Protein AF-A0A1L9BLC5-F1 (afdb_monomer_lite)

Structure (mmCIF, N/CA/C/O backbone):
data_AF-A0A1L9BLC5-F1
#
_entry.id   AF-A0A1L9BLC5-F1
#
loop_
_atom_site.group_PDB
_atom_site.id
_atom_site.type_symbol
_atom_site.label_atom_id
_atom_site.label_alt_id
_atom_site.label_comp_id
_atom_site.label_asym_id
_atom_site.label_entity_id
_atom_site.label_seq_id
_atom_site.pdbx_PDB_ins_code
_atom_site.Cartn_x
_atom_site.Cartn_y
_atom_site.Cartn_z
_atom_site.occupancy
_atom_site.B_iso_or_equiv
_atom_site.auth_seq_id
_atom_site.auth_comp_id
_atom_site.auth_asym_id
_atom_site.auth_atom_id
_atom_site.pdbx_PDB_model_num
ATOM 1 N N . MET A 1 1 ? 20.630 -11.264 -26.185 1.00 77.12 1 MET A N 1
ATOM 2 C CA . MET A 1 1 ? 19.285 -10.901 -25.668 1.00 77.12 1 MET A CA 1
ATOM 3 C C . MET A 1 1 ? 18.121 -11.730 -26.224 1.00 77.12 1 MET A C 1
ATOM 5 O O . MET A 1 1 ? 17.019 -11.537 -25.740 1.00 77.12 1 MET A O 1
ATOM 9 N N . LYS A 1 2 ? 18.310 -12.648 -27.195 1.00 88.56 2 LYS A N 1
ATOM 10 C CA . LYS A 1 2 ? 17.237 -13.560 -27.654 1.00 88.56 2 LYS A CA 1
ATOM 11 C C . LYS A 1 2 ? 16.928 -14.643 -26.612 1.00 88.56 2 LYS A C 1
ATOM 13 O O . LYS A 1 2 ? 15.837 -14.651 -26.079 1.00 88.56 2 LYS A O 1
ATOM 18 N N . VAL A 1 3 ? 17.944 -15.413 -26.218 1.00 95.38 3 VAL A N 1
ATOM 19 C CA . VAL A 1 3 ? 17.835 -16.471 -25.194 1.00 95.38 3 VAL A CA 1
ATOM 20 C C . VAL A 1 3 ? 17.192 -15.968 -23.895 1.00 95.38 3 VAL A C 1
ATOM 22 O O . VAL A 1 3 ? 16.301 -16.601 -23.358 1.00 95.38 3 VAL A O 1
ATOM 25 N N . VAL A 1 4 ? 17.583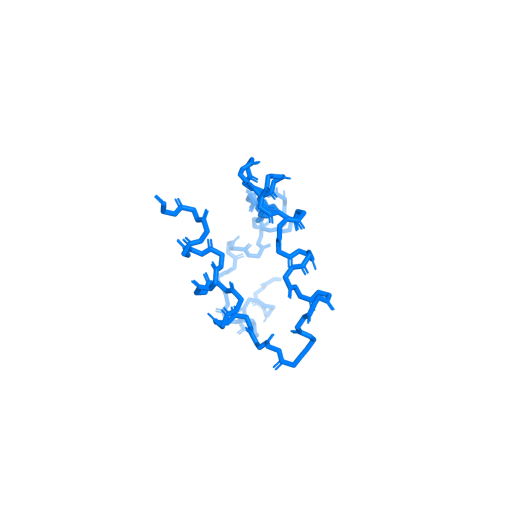 -14.780 -23.423 1.00 92.31 4 VAL A N 1
ATOM 26 C CA . VAL A 1 4 ? 17.002 -14.158 -22.218 1.00 92.31 4 VAL A CA 1
ATOM 27 C C . VAL A 1 4 ? 15.519 -13.809 -22.401 1.00 92.31 4 VAL A C 1
ATOM 29 O O . VAL A 1 4 ? 14.739 -13.963 -21.472 1.00 92.31 4 VAL A O 1
ATOM 32 N N . ALA A 1 5 ? 15.122 -13.343 -23.588 1.00 94.50 5 ALA A N 1
ATOM 33 C CA . ALA A 1 5 ? 13.728 -13.038 -23.907 1.00 94.50 5 ALA A CA 1
ATOM 34 C C . ALA A 1 5 ? 12.869 -14.306 -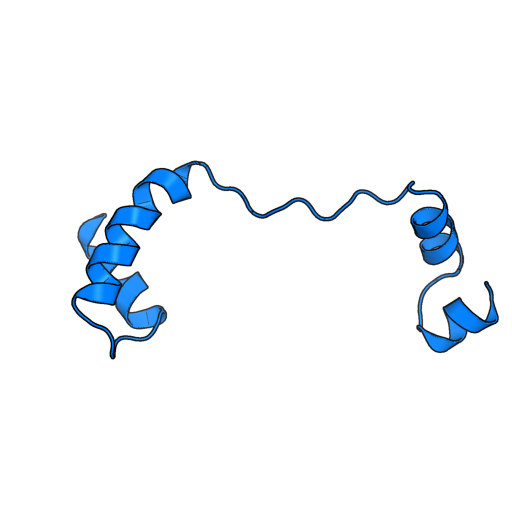23.920 1.00 94.50 5 ALA A C 1
ATOM 36 O O . ALA A 1 5 ? 11.786 -14.315 -23.340 1.00 94.50 5 ALA A O 1
ATOM 37 N N . ASP A 1 6 ? 13.407 -15.368 -24.518 1.00 94.69 6 ASP A N 1
ATOM 38 C CA . ASP A 1 6 ? 12.746 -16.663 -24.648 1.00 94.69 6 ASP A CA 1
ATOM 39 C C . ASP A 1 6 ? 12.579 -17.333 -23.270 1.00 94.69 6 ASP A C 1
ATOM 41 O O . ASP A 1 6 ? 11.487 -17.788 -22.942 1.00 94.69 6 ASP A O 1
ATOM 45 N N . ILE A 1 7 ? 13.613 -17.301 -22.415 1.00 96.56 7 ILE A N 1
ATOM 46 C CA . ILE A 1 7 ? 13.551 -17.817 -21.033 1.00 96.56 7 ILE A CA 1
ATOM 47 C C . ILE A 1 7 ? 12.534 -17.044 -20.182 1.00 96.56 7 ILE A C 1
ATOM 49 O O . ILE A 1 7 ? 11.820 -17.635 -19.377 1.00 96.56 7 ILE A O 1
ATOM 53 N N . LEU A 1 8 ? 12.473 -15.719 -20.333 1.00 93.69 8 LEU A N 1
ATOM 54 C CA . LEU A 1 8 ? 11.583 -14.866 -19.540 1.00 93.69 8 LEU A CA 1
ATOM 55 C C . LEU A 1 8 ? 10.156 -14.777 -20.108 1.00 93.69 8 LEU A C 1
ATOM 57 O O . LEU A 1 8 ? 9.307 -14.150 -19.477 1.00 93.69 8 LEU A O 1
ATOM 61 N N . GLY A 1 9 ? 9.887 -15.343 -21.291 1.00 94.75 9 GLY A N 1
ATOM 62 C CA . GLY A 1 9 ? 8.582 -15.246 -21.954 1.00 94.75 9 GLY A CA 1
ATOM 63 C C . GLY A 1 9 ? 8.186 -13.810 -22.320 1.00 94.75 9 GLY A C 1
ATOM 64 O O . GLY A 1 9 ? 7.005 -13.467 -22.309 1.00 94.75 9 GLY A O 1
ATOM 65 N N . VAL A 1 10 ? 9.160 -12.940 -22.607 1.00 92.38 10 VAL A N 1
ATOM 66 C CA . VAL A 1 10 ? 8.922 -11.523 -22.933 1.00 92.38 10 VAL A CA 1
ATOM 67 C C . VAL A 1 10 ? 9.433 -11.181 -24.324 1.00 92.38 10 VAL A C 1
ATOM 69 O O . VAL A 1 10 ? 10.395 -11.755 -24.820 1.00 92.38 10 VAL A O 1
ATOM 72 N N . ALA A 1 11 ? 8.835 -10.173 -24.954 1.00 93.44 11 ALA A N 1
ATOM 73 C CA . ALA A 1 11 ? 9.296 -9.708 -26.255 1.00 93.44 11 ALA A CA 1
ATOM 74 C C . ALA A 1 11 ? 10.725 -9.124 -26.176 1.00 93.44 11 ALA A C 1
ATOM 76 O O . ALA A 1 11 ? 11.039 -8.324 -25.291 1.00 93.44 11 ALA A O 1
ATOM 77 N N . ARG A 1 12 ? 11.589 -9.452 -27.148 1.00 92.38 12 ARG A N 1
ATOM 78 C CA . ARG A 1 12 ? 12.956 -8.892 -27.247 1.00 92.38 12 ARG A CA 1
ATOM 79 C C . ARG A 1 12 ? 13.007 -7.352 -27.206 1.00 92.38 12 ARG A C 1
ATOM 81 O O . ARG A 1 12 ? 13.897 -6.843 -26.522 1.00 92.38 12 ARG A O 1
ATOM 88 N N . PRO A 1 13 ? 12.099 -6.600 -27.869 1.00 90.44 13 PRO A N 1
ATOM 89 C CA . PRO A 1 13 ? 12.071 -5.139 -27.773 1.00 90.44 13 PRO A CA 1
ATOM 90 C C . PRO A 1 13 ? 11.879 -4.635 -26.337 1.00 90.44 13 PRO A C 1
ATOM 92 O O . PRO A 1 13 ? 12.589 -3.729 -25.924 1.00 90.44 13 PRO A O 1
ATOM 95 N N . ASN A 1 14 ? 11.041 -5.301 -25.531 1.00 89.94 14 ASN A N 1
ATOM 96 C CA . ASN A 1 14 ? 10.815 -4.943 -24.125 1.00 89.94 14 ASN A CA 1
ATOM 97 C C . ASN A 1 14 ? 12.113 -5.014 -23.298 1.00 89.94 14 ASN A C 1
ATOM 99 O O . ASN A 1 14 ? 12.404 -4.122 -22.505 1.00 89.94 14 ASN A O 1
ATOM 103 N N . LEU A 1 15 ? 12.942 -6.044 -23.509 1.00 91.56 15 LEU A N 1
ATOM 104 C CA . LEU A 1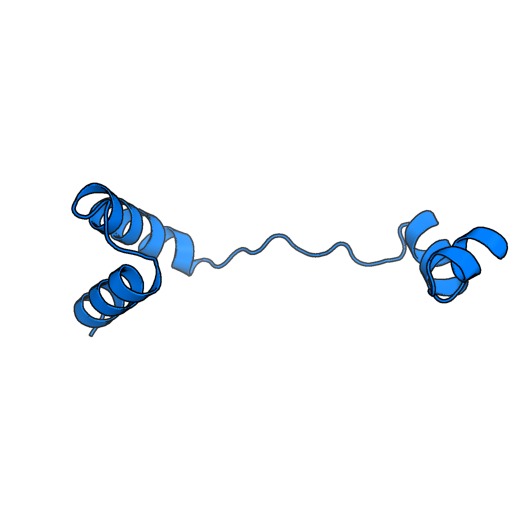 15 ? 14.248 -6.142 -22.844 1.00 91.56 15 LEU A CA 1
ATOM 105 C C . LEU A 1 15 ? 15.226 -5.064 -23.318 1.00 91.56 15 LEU A C 1
ATOM 107 O O . LEU A 1 15 ? 15.953 -4.499 -22.505 1.00 91.56 15 LEU A O 1
ATOM 111 N N . ILE A 1 16 ? 15.240 -4.767 -24.618 1.00 92.94 16 ILE A N 1
ATOM 112 C CA . ILE A 1 16 ? 16.113 -3.739 -25.197 1.00 92.94 16 ILE A CA 1
ATOM 113 C C . ILE A 1 16 ? 15.729 -2.349 -24.678 1.00 92.94 16 ILE A C 1
ATOM 115 O O . ILE A 1 16 ? 16.611 -1.579 -24.301 1.00 92.94 16 ILE A O 1
ATOM 119 N N . ASP A 1 17 ? 14.439 -2.037 -24.613 1.00 92.88 17 ASP A N 1
ATOM 120 C CA . ASP A 1 17 ? 13.947 -0.750 -24.123 1.00 92.88 17 ASP A CA 1
ATOM 121 C C . ASP A 1 17 ? 14.150 -0.590 -22.616 1.00 92.88 17 ASP A C 1
ATOM 123 O O . ASP A 1 17 ? 14.461 0.509 -22.152 1.00 92.88 17 ASP A O 1
ATOM 127 N N . ARG A 1 18 ? 14.044 -1.676 -21.843 1.00 88.81 18 ARG A N 1
ATOM 128 C CA . ARG A 1 18 ? 14.395 -1.678 -20.416 1.00 88.81 18 ARG A CA 1
ATOM 129 C C . ARG A 1 18 ? 15.889 -1.465 -20.194 1.00 88.81 18 ARG A C 1
ATOM 131 O O . ARG A 1 18 ? 16.253 -0.617 -19.386 1.00 88.81 18 ARG A O 1
ATOM 138 N N . LEU A 1 19 ? 16.741 -2.172 -20.939 1.00 89.38 19 LEU A N 1
ATOM 139 C CA . LEU A 1 19 ? 18.199 -2.031 -20.849 1.00 89.38 19 LEU A CA 1
ATOM 140 C C . LEU A 1 19 ? 18.664 -0.623 -21.242 1.00 89.38 19 LEU A C 1
ATOM 142 O O . LEU A 1 19 ? 19.571 -0.076 -20.626 1.00 89.38 19 LEU A O 1
ATOM 146 N N . LYS A 1 20 ? 18.022 -0.017 -22.246 1.00 92.62 20 LYS A N 1
ATOM 147 C CA . LYS A 1 20 ? 18.308 1.351 -22.703 1.00 92.62 20 LYS A CA 1
ATOM 148 C C . LYS A 1 20 ? 17.658 2.440 -21.837 1.00 92.62 20 LYS A C 1
ATOM 150 O O . LYS A 1 20 ? 17.717 3.606 -22.215 1.00 92.62 20 LYS A O 1
ATOM 155 N N . GLY A 1 21 ? 16.986 2.084 -20.737 1.00 88.31 21 GLY A N 1
ATOM 156 C CA . GLY A 1 21 ? 16.310 3.046 -19.857 1.00 88.31 21 GLY A CA 1
ATOM 157 C C . GLY A 1 21 ? 15.121 3.774 -20.500 1.00 88.31 21 GLY A C 1
ATOM 158 O O . GLY A 1 21 ? 14.659 4.783 -19.979 1.00 88.31 21 GLY A O 1
ATOM 159 N N . ARG A 1 22 ? 14.610 3.273 -21.630 1.00 89.94 22 ARG A N 1
ATOM 160 C CA . ARG A 1 22 ? 13.495 3.869 -22.390 1.00 89.94 22 ARG A CA 1
ATOM 161 C C . ARG A 1 22 ? 12.129 3.499 -21.818 1.00 89.94 22 ARG A C 1
ATOM 163 O O . ARG A 1 22 ? 11.120 4.103 -22.168 1.00 89.94 22 ARG A O 1
ATOM 170 N N . THR A 1 23 ? 12.082 2.502 -20.936 1.00 87.25 23 THR A N 1
ATOM 171 C CA . THR A 1 23 ? 10.849 2.108 -20.251 1.00 87.25 23 THR A CA 1
ATOM 172 C C . THR A 1 23 ? 10.566 3.050 -19.089 1.00 87.25 23 THR A C 1
ATOM 174 O O . THR A 1 23 ? 11.400 3.220 -18.200 1.00 87.25 23 THR A O 1
ATOM 177 N N . LYS A 1 24 ? 9.356 3.615 -19.051 1.00 82.69 24 LYS A N 1
ATOM 178 C CA . LYS A 1 24 ? 8.902 4.439 -17.928 1.00 82.69 24 LYS A CA 1
ATOM 179 C C . LYS A 1 24 ? 8.952 3.622 -16.625 1.00 82.69 24 LYS A C 1
ATOM 181 O O . LYS A 1 24 ? 8.312 2.568 -16.558 1.00 82.69 24 LYS A O 1
ATOM 186 N N . PRO A 1 25 ? 9.652 4.089 -15.577 1.00 80.00 25 PRO A N 1
ATOM 187 C CA . PRO A 1 25 ? 9.664 3.393 -14.302 1.00 80.00 25 PRO A CA 1
ATOM 188 C C . PRO A 1 25 ? 8.261 3.389 -13.693 1.00 80.00 25 PRO A C 1
ATOM 190 O O . PRO A 1 25 ? 7.484 4.342 -13.839 1.00 80.00 25 PRO A O 1
ATOM 193 N N . ARG A 1 26 ? 7.931 2.310 -12.979 1.00 81.69 26 ARG A N 1
ATOM 194 C CA . ARG A 1 26 ? 6.697 2.252 -12.193 1.00 81.69 26 ARG A CA 1
ATOM 195 C C . ARG A 1 26 ? 6.782 3.352 -11.134 1.00 81.69 26 ARG A C 1
ATOM 197 O O . ARG A 1 26 ? 7.695 3.345 -10.313 1.00 81.69 26 ARG A O 1
ATOM 204 N N . ARG A 1 27 ? 5.864 4.321 -11.172 1.00 80.62 27 ARG A N 1
ATOM 205 C CA . ARG A 1 27 ? 5.839 5.401 -10.177 1.00 80.62 27 ARG A CA 1
ATOM 206 C C . ARG A 1 27 ? 5.536 4.819 -8.797 1.00 80.62 27 ARG A C 1
ATOM 208 O O . ARG A 1 27 ? 4.731 3.892 -8.679 1.00 80.62 27 ARG A O 1
ATOM 215 N N . ARG A 1 28 ? 6.166 5.376 -7.759 1.00 81.62 28 ARG A N 1
ATOM 216 C CA . ARG A 1 28 ? 5.806 5.070 -6.371 1.00 81.62 28 ARG A CA 1
ATOM 217 C C . ARG A 1 28 ? 4.351 5.485 -6.150 1.00 81.62 28 ARG A C 1
ATOM 219 O O . ARG A 1 28 ? 3.917 6.515 -6.663 1.00 81.62 28 ARG A O 1
ATOM 226 N N . TYR A 1 29 ? 3.601 4.663 -5.422 1.00 83.44 29 TYR A N 1
ATOM 227 C CA . TYR A 1 29 ? 2.258 5.031 -4.995 1.00 83.44 29 TYR A CA 1
ATOM 228 C C . TYR A 1 29 ? 2.353 6.270 -4.099 1.00 83.44 29 TYR A C 1
ATOM 230 O O . TYR A 1 29 ? 3.107 6.267 -3.129 1.00 83.44 29 TYR A O 1
ATOM 238 N N . HIS A 1 30 ? 1.631 7.324 -4.466 1.00 80.81 30 HIS A N 1
ATOM 239 C CA . HIS A 1 30 ? 1.546 8.561 -3.704 1.00 80.81 30 HIS A CA 1
ATOM 240 C C . HIS A 1 30 ? 0.147 9.138 -3.903 1.00 80.81 30 HIS A C 1
ATOM 242 O O . HIS A 1 30 ? -0.189 9.558 -5.014 1.00 80.81 30 HIS A O 1
ATOM 248 N N . LYS A 1 31 ? -0.660 9.202 -2.842 1.00 87.06 31 LYS A N 1
ATOM 249 C CA . LYS A 1 31 ? -1.880 10.014 -2.827 1.00 87.06 31 LYS A CA 1
ATOM 250 C C . LYS A 1 31 ? -1.747 11.086 -1.759 1.00 87.06 31 LYS A C 1
ATOM 252 O O . LYS A 1 31 ? -1.389 10.788 -0.630 1.00 87.06 31 LYS A O 1
ATOM 257 N N . ALA A 1 32 ? -2.048 12.336 -2.110 1.00 84.56 32 ALA A N 1
ATOM 258 C CA . ALA A 1 32 ? -1.999 13.450 -1.157 1.00 84.56 32 ALA A CA 1
ATOM 259 C C . ALA A 1 32 ? -2.893 13.194 0.072 1.00 84.56 32 ALA A C 1
ATOM 261 O O . ALA A 1 32 ? -2.522 13.514 1.193 1.00 84.56 32 ALA A O 1
ATOM 262 N N . GLN A 1 33 ? -4.023 12.516 -0.146 1.00 83.75 33 GLN A N 1
ATOM 263 C CA . GLN A 1 33 ? -4.972 12.095 0.886 1.00 83.75 33 GLN A CA 1
ATOM 264 C C . GLN A 1 33 ? -4.361 11.139 1.922 1.00 83.75 33 GLN A C 1
ATOM 266 O O . GLN A 1 33 ? -4.827 11.098 3.057 1.00 83.75 33 GLN A O 1
ATOM 271 N N . ASP A 1 34 ? -3.307 10.390 1.572 1.00 89.25 34 ASP A N 1
ATOM 272 C CA . ASP A 1 34 ? -2.670 9.472 2.517 1.00 89.25 34 ASP A CA 1
ATOM 273 C C . ASP A 1 34 ? -2.080 10.242 3.708 1.00 89.25 34 ASP A C 1
ATOM 275 O O . ASP A 1 34 ? -2.121 9.741 4.825 1.00 89.25 34 ASP A O 1
ATOM 279 N N . ALA A 1 35 ? -1.604 11.478 3.508 1.00 90.12 35 ALA A N 1
ATOM 280 C CA . ALA A 1 35 ? -1.049 12.295 4.589 1.00 90.12 35 ALA A CA 1
ATOM 281 C C . ALA A 1 35 ? -2.065 12.551 5.717 1.00 90.12 35 ALA A C 1
ATOM 283 O O . ALA A 1 35 ? -1.691 12.581 6.887 1.00 90.12 35 ALA A O 1
ATOM 284 N N . GLU A 1 36 ? -3.350 12.675 5.380 1.00 90.00 36 GLU A N 1
ATOM 285 C CA . GLU A 1 36 ? -4.425 12.865 6.355 1.00 90.00 36 GLU A CA 1
ATOM 286 C C . GLU A 1 36 ? -4.927 11.533 6.938 1.00 90.00 36 GLU A C 1
ATOM 288 O O . GLU A 1 36 ? -5.268 11.441 8.121 1.00 90.00 36 GLU A O 1
ATOM 293 N N . LEU A 1 37 ? -4.969 10.477 6.120 1.00 92.56 37 LEU A N 1
ATOM 294 C CA . LEU A 1 37 ? -5.486 9.172 6.535 1.00 92.56 37 LEU A CA 1
ATOM 295 C C . LEU A 1 37 ? -4.489 8.383 7.392 1.00 92.56 37 LEU A C 1
ATOM 297 O O . LEU A 1 37 ? -4.913 7.629 8.271 1.00 92.56 37 LEU A O 1
ATOM 301 N N . MET A 1 38 ? -3.181 8.542 7.161 1.00 94.12 38 MET A N 1
ATOM 302 C CA . MET A 1 38 ? -2.139 7.772 7.849 1.00 94.12 38 MET A CA 1
ATOM 303 C C . MET A 1 38 ? -2.192 7.925 9.377 1.00 94.12 38 MET A C 1
ATOM 305 O O . MET A 1 38 ? -2.248 6.890 10.045 1.00 94.12 38 MET A O 1
ATOM 309 N N . PRO A 1 39 ? -2.263 9.138 9.965 1.00 94.94 39 PRO A N 1
ATOM 310 C CA . PRO A 1 39 ? -2.379 9.285 11.416 1.00 94.94 39 PRO A CA 1
ATOM 311 C C . PRO A 1 39 ? -3.613 8.575 11.986 1.00 94.94 39 PRO A C 1
ATOM 313 O O . PRO A 1 39 ? -3.510 7.851 12.975 1.00 94.94 39 PRO A O 1
ATOM 316 N N . ARG A 1 40 ? -4.770 8.700 11.318 1.00 95.00 40 ARG A N 1
ATOM 317 C CA . ARG A 1 40 ? -6.028 8.069 11.752 1.00 95.00 40 ARG A CA 1
ATOM 318 C C . ARG A 1 40 ? -5.935 6.541 11.720 1.00 95.00 40 ARG A C 1
ATOM 320 O O . ARG A 1 40 ? -6.374 5.871 12.653 1.00 95.00 40 ARG A O 1
ATOM 327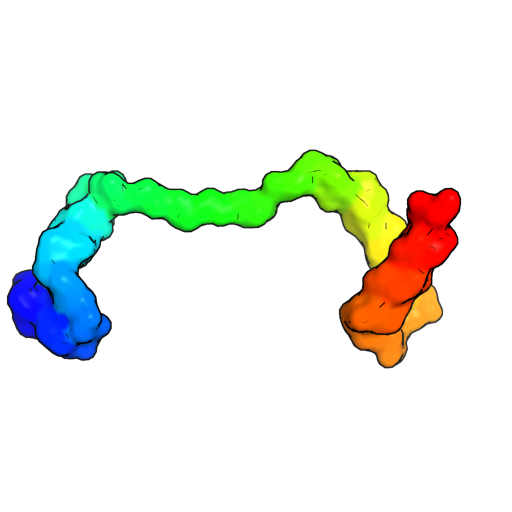 N N . ILE A 1 41 ? -5.337 5.982 10.666 1.00 95.06 41 ILE A N 1
ATOM 328 C CA . ILE A 1 41 ? -5.118 4.535 10.535 1.00 95.06 41 ILE A CA 1
ATOM 329 C C . ILE A 1 41 ? -4.171 4.033 11.624 1.00 95.06 41 ILE A C 1
ATOM 331 O O . ILE A 1 41 ? -4.472 3.016 12.250 1.00 95.06 41 ILE A O 1
ATOM 335 N N . VAL A 1 42 ? -3.067 4.743 11.879 1.00 96.19 42 VAL A N 1
ATOM 336 C CA . VAL A 1 42 ? -2.109 4.374 12.930 1.00 96.19 42 VAL A CA 1
ATOM 337 C C . VAL A 1 42 ? -2.810 4.301 14.283 1.00 96.19 42 VAL A C 1
ATOM 339 O O . VAL A 1 42 ? -2.695 3.271 14.940 1.00 96.19 42 VAL A O 1
ATOM 342 N N . THR A 1 43 ? -3.604 5.311 14.652 1.00 96.38 43 THR A N 1
ATOM 343 C CA . THR A 1 43 ? -4.389 5.316 15.901 1.00 96.38 43 THR A CA 1
ATOM 344 C C . THR A 1 43 ? -5.352 4.130 16.003 1.00 96.38 43 THR A C 1
ATOM 346 O O . THR A 1 43 ? -5.485 3.520 17.064 1.00 96.38 43 THR A O 1
ATOM 349 N N . LEU A 1 44 ? -6.036 3.774 14.911 1.00 95.88 44 LEU A N 1
ATOM 350 C CA . LEU A 1 44 ? -6.972 2.646 14.911 1.00 95.88 44 LEU A CA 1
ATOM 351 C C . LEU A 1 44 ? -6.263 1.298 15.067 1.00 95.88 44 LEU A C 1
ATOM 353 O O . LEU A 1 44 ? -6.774 0.419 15.763 1.00 95.88 44 LEU A O 1
ATOM 357 N N . VAL A 1 45 ? 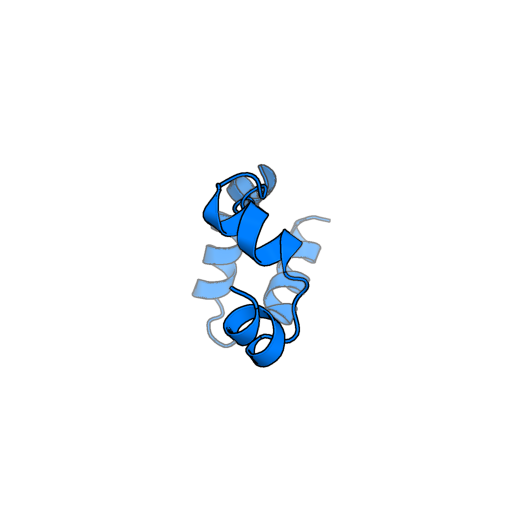-5.108 1.131 14.422 1.00 96.50 45 VAL A N 1
ATOM 358 C CA . VAL A 1 45 ? -4.324 -0.108 14.477 1.00 96.50 45 VAL A CA 1
ATOM 359 C C . VAL A 1 45 ? -3.674 -0.280 15.847 1.00 96.50 45 VAL A C 1
ATOM 361 O O . VAL A 1 45 ? -3.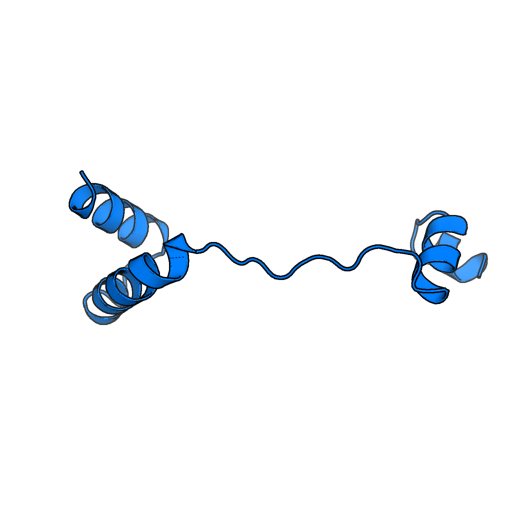753 -1.373 16.407 1.00 96.50 45 VAL A O 1
ATOM 364 N N . THR A 1 46 ? -3.101 0.778 16.429 1.00 96.38 46 THR A N 1
ATOM 365 C CA . THR A 1 46 ? -2.519 0.707 17.780 1.00 96.38 46 THR A CA 1
ATOM 366 C C . THR A 1 46 ? -3.569 0.416 18.844 1.00 96.38 46 THR A C 1
ATOM 368 O O . THR A 1 46 ? -3.312 -0.380 19.743 1.00 96.38 46 THR A O 1
ATOM 371 N N . ALA A 1 47 ? -4.773 0.978 18.723 1.00 96.12 47 ALA A N 1
ATOM 372 C CA . ALA A 1 47 ? -5.866 0.684 19.649 1.00 96.12 47 ALA A CA 1
ATOM 373 C C . ALA A 1 47 ? -6.451 -0.734 19.482 1.00 96.12 47 ALA A C 1
ATOM 375 O O . ALA A 1 47 ? -7.109 -1.240 20.392 1.00 96.12 47 ALA A O 1
ATOM 376 N N . ARG A 1 48 ? -6.290 -1.367 18.309 1.00 94.19 48 ARG A N 1
ATOM 377 C CA . ARG A 1 48 ? -6.938 -2.646 17.958 1.00 94.19 48 ARG A CA 1
ATOM 378 C C . ARG A 1 48 ? -5.982 -3.560 17.178 1.00 94.19 48 ARG A C 1
ATOM 380 O O . ARG A 1 48 ? -6.240 -3.857 16.010 1.00 94.19 48 ARG A O 1
ATOM 387 N N . PRO A 1 49 ? -4.915 -4.075 17.810 1.00 92.12 49 PRO A N 1
ATOM 388 C CA . PRO A 1 49 ? -3.855 -4.814 17.115 1.00 92.12 49 PRO A CA 1
ATOM 389 C C . PRO A 1 49 ? -4.323 -6.141 16.495 1.00 92.12 49 PRO A C 1
ATOM 391 O O . PRO A 1 49 ? -3.702 -6.655 15.571 1.00 92.12 49 PRO A O 1
ATOM 394 N N . THR A 1 50 ? -5.447 -6.696 16.959 1.00 96.69 50 THR A N 1
ATOM 395 C CA . THR A 1 50 ? -6.043 -7.934 16.424 1.00 96.69 50 THR A CA 1
ATOM 396 C C . THR A 1 50 ? -6.966 -7.695 15.223 1.00 96.69 50 THR A C 1
ATOM 398 O O . THR A 1 50 ? -7.536 -8.639 14.660 1.00 96.69 50 THR A O 1
ATOM 401 N N . TYR A 1 51 ? -7.193 -6.436 14.834 1.00 96.62 51 TYR A N 1
ATOM 402 C CA . TYR A 1 51 ? -8.093 -6.101 13.738 1.00 96.62 51 TYR A CA 1
ATOM 403 C C . TYR A 1 51 ? -7.331 -6.108 12.416 1.00 96.62 51 TYR A C 1
ATOM 405 O O . TYR A 1 51 ? -6.416 -5.326 12.191 1.00 96.62 51 TYR A O 1
ATOM 413 N N . GLY A 1 52 ? -7.763 -6.979 11.504 1.00 95.25 52 GLY A N 1
ATOM 414 C CA . GLY A 1 52 ? -7.249 -6.998 10.139 1.00 95.25 52 GLY A CA 1
ATOM 415 C C . GLY A 1 52 ? -7.671 -5.766 9.332 1.00 95.25 52 GLY A C 1
ATOM 416 O O . GLY A 1 52 ? -8.627 -5.062 9.675 1.00 95.25 52 GLY A O 1
ATOM 417 N N . CYS A 1 53 ? -7.003 -5.558 8.196 1.00 95.06 53 CYS A N 1
ATOM 418 C CA . CYS A 1 53 ? -7.166 -4.376 7.345 1.00 95.06 53 CYS A CA 1
ATOM 419 C C . CYS A 1 53 ? -8.631 -4.062 6.992 1.00 95.06 53 CYS A C 1
ATOM 421 O O . CYS A 1 53 ? -9.055 -2.921 7.135 1.00 95.06 53 CYS A O 1
ATOM 423 N N . ARG A 1 54 ? -9.446 -5.069 6.641 1.00 96.19 54 ARG A N 1
ATOM 424 C CA . ARG A 1 54 ? -10.869 -4.881 6.296 1.00 96.19 54 ARG A CA 1
ATOM 425 C C . ARG A 1 54 ? -11.687 -4.265 7.436 1.00 96.19 54 ARG A C 1
ATOM 427 O O . ARG A 1 54 ? -12.528 -3.405 7.186 1.00 96.19 54 ARG A O 1
ATOM 434 N N . ARG A 1 55 ? -11.441 -4.684 8.686 1.00 97.38 55 ARG A N 1
ATOM 435 C CA . ARG A 1 55 ? -12.135 -4.135 9.866 1.00 97.38 55 ARG A CA 1
ATOM 436 C C . ARG A 1 55 ? -11.704 -2.698 10.138 1.00 97.38 55 ARG A C 1
ATOM 438 O O . ARG A 1 55 ? -12.561 -1.862 10.408 1.00 97.38 55 ARG A O 1
ATOM 445 N N . ILE A 1 56 ? -10.410 -2.406 10.022 1.00 97.19 56 ILE A N 1
ATOM 446 C CA . ILE A 1 56 ? -9.886 -1.043 10.172 1.00 97.19 56 ILE A CA 1
ATOM 447 C C . ILE A 1 56 ? -10.484 -0.115 9.107 1.00 97.19 56 ILE A C 1
ATOM 449 O O . ILE A 1 56 ? -10.993 0.948 9.454 1.00 97.19 56 ILE A O 1
ATOM 453 N N . THR A 1 57 ? -10.531 -0.541 7.839 1.00 96.00 57 THR A N 1
ATOM 454 C CA . THR A 1 57 ? -11.154 0.230 6.749 1.00 96.00 57 THR A CA 1
ATOM 455 C C . THR A 1 57 ? -12.634 0.509 7.015 1.00 96.00 57 THR A C 1
ATOM 457 O O . THR A 1 57 ? -13.092 1.629 6.807 1.00 96.00 57 THR A O 1
ATOM 460 N N . ALA A 1 58 ? -13.390 -0.474 7.513 1.00 97.12 58 ALA A N 1
ATOM 461 C CA . ALA A 1 58 ? -14.804 -0.281 7.835 1.00 97.12 58 ALA A CA 1
ATOM 462 C C . ALA A 1 58 ? -15.017 0.751 8.955 1.00 97.12 58 ALA A C 1
ATOM 464 O O . ALA A 1 58 ? -15.941 1.558 8.872 1.00 97.12 58 ALA A O 1
ATOM 465 N N . ILE A 1 59 ? -14.168 0.742 9.987 1.00 95.75 59 ILE A N 1
ATOM 466 C CA . ILE A 1 59 ? -14.227 1.724 11.079 1.00 95.75 59 ILE A CA 1
ATOM 467 C C . ILE A 1 59 ? -13.863 3.115 10.563 1.00 95.75 59 ILE A C 1
ATOM 469 O O . ILE A 1 59 ? -14.611 4.059 10.803 1.00 95.75 59 ILE A O 1
ATOM 473 N N . LEU A 1 60 ? -12.765 3.230 9.814 1.00 95.50 60 LEU A N 1
ATOM 474 C CA . LEU A 1 60 ? -12.317 4.496 9.239 1.00 95.50 60 LEU A CA 1
ATOM 475 C C . LEU A 1 60 ? -13.399 5.121 8.346 1.00 95.50 60 LEU A C 1
ATOM 477 O O . LEU A 1 60 ? -13.714 6.295 8.496 1.00 95.50 60 LEU A O 1
ATOM 481 N N . ASN A 1 61 ? -14.047 4.329 7.489 1.00 95.25 61 ASN A N 1
ATOM 482 C CA . ASN A 1 61 ? -15.128 4.814 6.626 1.00 95.25 61 ASN A CA 1
ATOM 483 C C . ASN A 1 61 ? -16.368 5.282 7.405 1.00 95.25 61 ASN A C 1
ATOM 485 O O . ASN A 1 61 ? -17.093 6.143 6.920 1.00 95.25 61 ASN A O 1
ATOM 489 N N . ARG A 1 62 ? -16.632 4.730 8.597 1.00 95.69 62 ARG A N 1
ATOM 490 C CA . ARG A 1 62 ? -17.715 5.211 9.474 1.00 95.69 62 ARG A CA 1
ATOM 491 C C . ARG A 1 62 ? -17.366 6.533 10.157 1.00 95.69 62 ARG A C 1
ATOM 493 O O . ARG A 1 62 ? -18.277 7.285 10.453 1.00 95.69 62 ARG A O 1
ATOM 500 N N . GLN A 1 63 ? -16.083 6.803 10.401 1.00 93.44 63 GLN A N 1
ATOM 501 C CA . GLN A 1 63 ? -15.606 8.071 10.975 1.00 93.44 63 GLN A CA 1
ATOM 502 C C . GLN A 1 63 ? -15.537 9.215 9.951 1.00 93.44 63 GLN A C 1
ATOM 504 O O . GLN A 1 63 ? -15.397 10.367 10.342 1.00 93.44 63 GLN A O 1
ATOM 509 N N . LEU A 1 64 ? -15.554 8.889 8.655 1.00 89.62 64 LEU A N 1
ATOM 510 C CA . LEU A 1 64 ? -15.473 9.843 7.542 1.00 89.62 64 LEU A CA 1
ATOM 511 C C . LEU A 1 64 ? -16.835 10.140 6.891 1.00 89.62 64 LEU A C 1
ATOM 513 O O . LEU A 1 64 ? -16.882 10.898 5.926 1.00 89.62 64 LEU A O 1
ATOM 517 N N . ARG A 1 65 ? -17.911 9.506 7.372 1.00 83.88 65 ARG A N 1
ATOM 518 C CA . ARG A 1 65 ? -19.295 9.859 7.032 1.00 83.88 65 ARG A CA 1
ATOM 519 C C . ARG A 1 65 ? -19.764 11.002 7.913 1.00 83.88 65 ARG A C 1
ATOM 521 O O . ARG A 1 65 ? -20.536 11.822 7.382 1.00 83.88 65 ARG A O 1
#

Foldseek 3Di:
DVVVCVVVVHDPVVVVCVVVVVDDDDDDDDDPCCVVVVVVLVVLCVVPVPDDPVRSVVVSVVVVD

Secondary structure (DSSP, 8-state):
-HHHHHHHT--HHHHHHHHTT-SPPPPPP--TTHHHHHHHHHHHHHH-TT--HHHHHHHHHHH--

Radius of gyration: 21.15 Å; chains: 1; bounding box: 39×31×47 Å

Sequence (65 aa):
MKVVADILGVARPNLIDRLKGRTKPRRRYHKAQDAELMPRIVTLVTARPTYGCRRITAILNRQLR

pLDDT: mean 91.5, std 5.15, range [77.12, 97.38]